Protein AF-A0A2E6W7B1-F1 (afdb_monomer_lite)

Sequence (118 aa):
MIKSTIAAVAASPFLLSGAAFAGPYVNIEASGSYPDGAYTSGTIETVVGYEGETEGGIGYYVSGGPTVTHTETSDEFGDVEFIGYVGGSYDKFYGEISGVTNDSDIDWGAKAGVKFVF

Radius of gyration: 15.46 Å; chains: 1; bounding box: 40×30×44 Å

Structure (mmCIF, N/CA/C/O backbone):
data_AF-A0A2E6W7B1-F1
#
_entry.id   AF-A0A2E6W7B1-F1
#
loop_
_atom_site.group_PDB
_atom_site.id
_atom_site.type_symbol
_atom_site.label_atom_id
_atom_site.label_alt_id
_atom_site.label_comp_id
_atom_site.label_asym_id
_atom_site.label_entity_id
_atom_site.label_seq_id
_atom_site.pdbx_PDB_ins_code
_atom_site.Cartn_x
_atom_site.Cartn_y
_atom_site.Cartn_z
_atom_site.occupancy
_atom_site.B_iso_or_equiv
_atom_site.auth_seq_id
_atom_site.auth_comp_id
_atom_site.a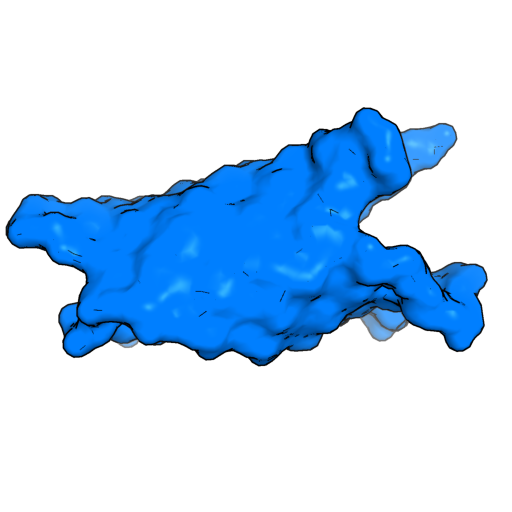uth_asym_id
_atom_site.auth_atom_id
_atom_site.pdbx_PDB_model_num
ATOM 1 N N . MET A 1 1 ? 20.944 11.670 -10.863 1.00 32.94 1 MET A N 1
ATOM 2 C CA . MET A 1 1 ? 19.870 12.624 -10.515 1.00 32.94 1 MET A CA 1
ATOM 3 C C . MET A 1 1 ? 18.680 11.790 -10.092 1.00 32.94 1 MET A C 1
ATOM 5 O O . MET A 1 1 ? 18.150 11.079 -10.930 1.00 32.94 1 MET A O 1
ATOM 9 N N . ILE A 1 2 ? 18.336 11.791 -8.806 1.00 42.97 2 ILE A N 1
ATOM 10 C CA . ILE A 1 2 ? 17.161 11.073 -8.301 1.00 42.97 2 ILE A CA 1
ATOM 11 C C . ILE A 1 2 ? 15.945 11.917 -8.683 1.00 42.97 2 ILE A C 1
ATOM 13 O O . ILE A 1 2 ? 15.741 12.990 -8.119 1.00 42.97 2 ILE A O 1
ATOM 17 N N . LYS A 1 3 ? 15.178 11.481 -9.683 1.00 36.81 3 LYS A N 1
ATOM 18 C CA . LYS A 1 3 ? 13.815 11.975 -9.880 1.00 36.81 3 LYS A CA 1
ATOM 19 C C . LYS A 1 3 ? 12.894 11.057 -9.080 1.00 36.81 3 LYS A C 1
ATOM 21 O O . LYS A 1 3 ? 12.353 10.102 -9.615 1.00 36.81 3 LYS A O 1
ATOM 26 N N . SER A 1 4 ? 12.753 11.332 -7.785 1.00 42.91 4 SER A N 1
ATOM 27 C CA . SER A 1 4 ? 11.636 10.795 -7.003 1.00 42.91 4 SER A CA 1
ATOM 28 C C . SER A 1 4 ? 10.390 11.582 -7.384 1.00 42.91 4 SER A C 1
ATOM 30 O O . SER A 1 4 ? 10.045 12.571 -6.742 1.00 42.91 4 SER A O 1
ATOM 32 N N . THR A 1 5 ? 9.743 11.179 -8.471 1.00 47.16 5 THR A N 1
ATOM 33 C CA . THR A 1 5 ? 8.412 11.675 -8.811 1.00 47.16 5 THR A CA 1
ATOM 34 C C . THR A 1 5 ? 7.412 10.762 -8.116 1.00 47.16 5 THR A C 1
ATOM 36 O O . THR A 1 5 ? 7.015 9.737 -8.658 1.00 47.16 5 THR A O 1
ATOM 39 N N . ILE A 1 6 ? 7.039 11.099 -6.880 1.00 44.66 6 ILE A N 1
ATOM 40 C CA . ILE A 1 6 ? 5.897 10.458 -6.222 1.00 44.66 6 ILE A CA 1
ATOM 41 C C . ILE A 1 6 ? 4.647 10.944 -6.959 1.00 44.66 6 ILE A C 1
ATOM 43 O O . ILE A 1 6 ? 4.121 12.022 -6.681 1.00 44.66 6 ILE A O 1
ATOM 47 N N . ALA A 1 7 ? 4.202 10.174 -7.949 1.00 43.28 7 ALA A N 1
ATOM 48 C CA . ALA A 1 7 ? 2.881 10.330 -8.528 1.00 43.28 7 ALA A CA 1
ATOM 49 C C . ALA A 1 7 ? 1.878 9.728 -7.539 1.00 43.28 7 ALA A C 1
ATOM 51 O O . ALA A 1 7 ? 1.733 8.514 -7.434 1.00 43.28 7 ALA A O 1
ATOM 52 N N . ALA A 1 8 ? 1.222 10.584 -6.758 1.00 40.47 8 ALA A N 1
ATOM 53 C CA . ALA A 1 8 ? 0.144 10.174 -5.874 1.00 40.47 8 ALA A CA 1
ATOM 54 C C . ALA A 1 8 ? -1.106 9.853 -6.709 1.00 40.47 8 ALA A C 1
ATOM 56 O O . ALA A 1 8 ? -1.999 10.687 -6.851 1.00 40.47 8 ALA A O 1
ATOM 57 N N . VAL A 1 9 ? -1.178 8.648 -7.275 1.00 45.69 9 VAL A N 1
ATOM 58 C CA . VAL A 1 9 ? -2.462 8.099 -7.713 1.00 45.69 9 VAL A CA 1
ATOM 59 C C . VAL A 1 9 ? -3.173 7.612 -6.458 1.00 45.69 9 VAL A C 1
ATOM 61 O O . VAL A 1 9 ? -2.817 6.606 -5.853 1.00 45.69 9 VAL A O 1
ATOM 64 N N . ALA A 1 10 ? -4.162 8.387 -6.016 1.00 43.66 10 ALA A N 1
ATOM 65 C CA . ALA A 1 10 ? -5.070 8.010 -4.943 1.00 43.66 10 ALA A CA 1
ATOM 66 C C . ALA A 1 10 ? -6.100 6.997 -5.459 1.00 43.66 10 ALA A C 1
ATOM 68 O O . ALA A 1 10 ? -7.301 7.248 -5.443 1.00 43.66 10 ALA A O 1
ATOM 69 N N . ALA A 1 11 ? -5.625 5.854 -5.925 1.00 47.00 11 ALA A N 1
ATOM 70 C CA . ALA A 1 11 ? -6.443 4.674 -6.066 1.00 47.00 11 ALA A CA 1
ATOM 71 C C . ALA A 1 11 ? -6.147 3.844 -4.814 1.00 47.00 11 ALA A C 1
ATOM 73 O O . ALA A 1 11 ? -5.176 3.109 -4.684 1.00 47.00 11 ALA A O 1
ATOM 74 N N . SER A 1 12 ? -6.850 4.219 -3.746 1.00 47.84 12 SER A N 1
ATOM 75 C CA . SER A 1 12 ? -6.735 3.500 -2.489 1.00 47.84 12 SER A CA 1
ATOM 76 C C . SER A 1 12 ? -7.736 2.357 -2.552 1.00 47.84 12 SER A C 1
ATOM 78 O O . SER A 1 12 ? -8.925 2.655 -2.718 1.00 47.84 12 SER A O 1
ATOM 80 N N . PRO A 1 13 ? -7.333 1.094 -2.330 1.00 49.84 13 PRO A N 1
ATOM 81 C CA . PRO A 1 13 ? -8.296 0.013 -2.107 1.00 49.84 13 PRO A CA 1
ATOM 82 C C . PRO A 1 13 ? -9.251 0.354 -0.945 1.00 49.84 13 PRO A C 1
ATOM 84 O O . PRO A 1 13 ? -10.399 -0.076 -0.915 1.00 49.84 13 PRO A O 1
ATOM 87 N N . PHE A 1 14 ? -8.843 1.275 -0.064 1.00 47.06 14 PHE A N 1
ATOM 88 C CA . PHE A 1 14 ? -9.667 1.849 0.997 1.00 47.06 14 PHE A CA 1
ATOM 89 C C . PHE A 1 14 ? -10.880 2.679 0.527 1.00 47.06 14 PHE A C 1
ATOM 91 O O . PHE A 1 14 ? -11.789 2.965 1.304 1.00 47.06 14 PHE A O 1
ATOM 98 N N . LEU A 1 15 ? -10.911 3.142 -0.727 1.00 47.19 15 LEU A N 1
ATOM 99 C CA . LEU A 1 15 ? -12.091 3.824 -1.273 1.00 47.19 15 LEU A CA 1
ATOM 100 C C . LEU A 1 15 ? -13.187 2.833 -1.685 1.00 47.19 15 LEU A C 1
ATOM 102 O O . LEU A 1 15 ? -14.344 3.242 -1.786 1.00 47.19 15 LEU A O 1
ATOM 106 N N . LEU A 1 16 ? -12.828 1.560 -1.882 1.00 47.50 16 LEU A N 1
ATOM 107 C CA . LEU A 1 16 ? -13.735 0.475 -2.252 1.00 47.50 16 LEU A CA 1
ATOM 108 C C . LEU A 1 16 ? -14.161 -0.392 -1.057 1.00 47.50 16 LEU A C 1
ATOM 110 O O . LEU A 1 16 ? -15.132 -1.136 -1.196 1.00 47.50 16 LEU A O 1
ATOM 114 N N . SER A 1 17 ? -13.529 -0.237 0.114 1.00 48.19 17 SER A N 1
ATOM 115 C CA . SER A 1 17 ? -13.921 -0.900 1.365 1.00 48.19 17 SER A CA 1
ATOM 116 C C . SER A 1 17 ? -15.208 -0.282 1.943 1.00 48.19 17 SER A C 1
ATOM 118 O O . SER A 1 17 ? -15.250 0.432 2.946 1.00 48.19 17 SER A O 1
ATOM 120 N N . GLY A 1 18 ? -16.323 -0.495 1.243 1.00 43.72 18 GLY A N 1
ATOM 121 C CA . GLY A 1 18 ? -17.646 -0.259 1.802 1.00 43.72 18 GLY A CA 1
ATOM 122 C C . GLY A 1 18 ? -17.821 -1.134 3.043 1.00 43.72 18 GLY A C 1
ATOM 123 O O . GLY A 1 18 ? -17.531 -2.325 2.994 1.00 43.72 18 GLY A O 1
ATOM 124 N N . ALA A 1 19 ? -18.318 -0.544 4.133 1.00 40.00 19 ALA A N 1
ATOM 125 C CA . ALA A 1 19 ? -18.465 -1.104 5.485 1.00 40.00 19 ALA A CA 1
ATOM 126 C C . ALA A 1 19 ? -19.329 -2.389 5.627 1.00 40.00 19 ALA A C 1
ATOM 128 O O . ALA A 1 19 ? -19.870 -2.661 6.694 1.00 40.00 19 ALA A O 1
ATOM 129 N N . ALA A 1 20 ? -19.521 -3.179 4.567 1.00 44.78 20 ALA A N 1
ATOM 130 C CA . ALA A 1 20 ? -20.419 -4.329 4.536 1.00 44.78 20 ALA A CA 1
ATOM 131 C C . ALA A 1 20 ? -19.756 -5.667 4.152 1.00 44.78 20 ALA A C 1
ATOM 133 O O . ALA A 1 20 ? -20.432 -6.690 4.242 1.00 44.78 20 ALA A O 1
ATOM 134 N N . PHE A 1 21 ?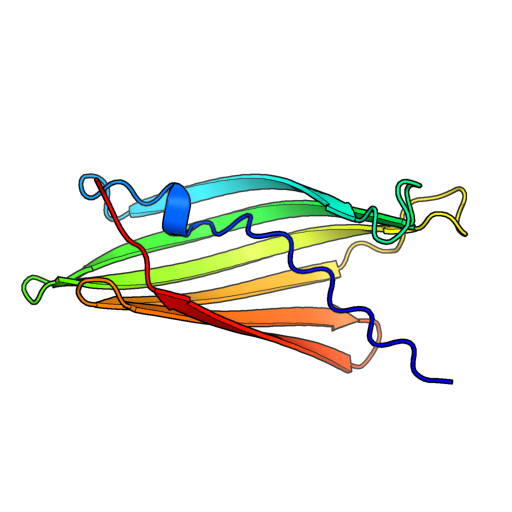 -18.472 -5.708 3.773 1.00 51.16 21 PHE A N 1
ATOM 135 C CA . PHE A 1 21 ? -17.783 -6.972 3.475 1.00 51.16 21 PHE A CA 1
ATOM 136 C C . PHE A 1 21 ? -16.381 -7.022 4.088 1.00 51.16 21 PHE A C 1
ATOM 138 O O . PHE A 1 21 ? -15.405 -6.624 3.470 1.00 51.16 21 PHE A O 1
ATOM 145 N N . ALA A 1 22 ? -16.275 -7.569 5.303 1.00 68.88 22 ALA A N 1
ATOM 146 C CA . ALA A 1 22 ? -15.010 -8.138 5.757 1.00 68.88 22 ALA A CA 1
ATOM 147 C C . ALA A 1 22 ? -14.800 -9.472 5.025 1.00 68.88 22 ALA A C 1
ATOM 149 O O . ALA A 1 22 ? -15.676 -10.341 5.070 1.00 68.88 22 ALA A O 1
ATOM 150 N N . GLY A 1 23 ? -13.674 -9.650 4.340 1.00 83.19 23 GLY A N 1
ATOM 151 C CA . GLY A 1 23 ? -13.426 -10.872 3.589 1.00 83.19 23 GLY A CA 1
ATOM 152 C C . GLY A 1 23 ? -12.322 -10.780 2.541 1.00 83.19 23 GLY A C 1
ATOM 153 O O . GLY A 1 23 ? -11.674 -9.742 2.386 1.00 83.19 23 GLY A O 1
ATOM 154 N N . PRO A 1 24 ? -12.088 -11.897 1.827 1.00 90.75 24 PRO A N 1
ATOM 155 C CA . PRO A 1 24 ? -11.149 -11.930 0.723 1.00 90.75 24 PRO A CA 1
ATOM 156 C C . PRO A 1 24 ? -11.694 -11.152 -0.476 1.00 90.75 24 PRO A C 1
ATOM 158 O O . PRO A 1 24 ? -12.886 -11.221 -0.783 1.00 90.75 24 PRO A O 1
ATOM 161 N N . TYR A 1 25 ? -10.805 -10.483 -1.198 1.00 87.56 25 TYR A N 1
ATOM 162 C CA . TYR A 1 25 ? -11.139 -9.759 -2.417 1.00 87.56 25 TYR A CA 1
ATOM 163 C C . TYR A 1 25 ? -10.050 -9.904 -3.480 1.00 87.56 25 TYR A C 1
ATOM 165 O O . TYR A 1 25 ? -8.919 -10.314 -3.208 1.00 87.56 25 TYR A O 1
ATOM 173 N N . VAL A 1 26 ? -10.421 -9.551 -4.708 1.00 91.75 26 VAL A N 1
ATOM 174 C CA . VAL A 1 26 ? -9.505 -9.367 -5.833 1.00 91.75 26 VAL A CA 1
ATOM 175 C C . VAL A 1 26 ? -9.681 -7.940 -6.322 1.00 91.75 26 VAL A C 1
ATOM 177 O O . VAL A 1 26 ? -10.815 -7.493 -6.490 1.00 91.75 26 VAL A O 1
ATOM 180 N N . ASN A 1 27 ? -8.576 -7.243 -6.556 1.00 86.38 27 ASN A N 1
ATOM 181 C CA . ASN A 1 27 ? -8.567 -5.928 -7.176 1.00 86.38 27 ASN A CA 1
ATOM 182 C C . ASN A 1 27 ? -7.684 -5.968 -8.423 1.00 86.38 27 ASN A C 1
ATOM 184 O O . ASN A 1 27 ? -6.577 -6.502 -8.382 1.00 86.38 27 ASN A O 1
ATOM 188 N N . ILE A 1 28 ? -8.187 -5.416 -9.524 1.00 91.69 28 ILE A N 1
ATOM 189 C CA . ILE A 1 28 ? -7.408 -5.180 -10.739 1.00 91.69 28 ILE A CA 1
ATOM 190 C C . ILE A 1 28 ? -7.482 -3.690 -10.991 1.00 91.69 28 ILE A C 1
ATOM 192 O O . ILE A 1 28 ? -8.573 -3.152 -11.192 1.00 91.69 28 ILE A O 1
ATOM 196 N N . GLU A 1 29 ? -6.332 -3.038 -10.984 1.00 87.38 29 GLU A N 1
ATOM 197 C CA . GLU A 1 29 ? -6.258 -1.592 -11.046 1.00 87.38 29 GLU A CA 1
ATOM 198 C C . GLU A 1 29 ? -5.235 -1.149 -12.080 1.00 87.38 29 GLU A C 1
ATOM 200 O O . GLU A 1 29 ? -4.147 -1.708 -12.192 1.00 87.38 29 GLU A O 1
ATOM 205 N N . ALA A 1 30 ? -5.616 -0.138 -12.856 1.00 89.56 30 ALA A N 1
ATOM 206 C CA . ALA A 1 30 ? -4.727 0.552 -13.769 1.00 89.56 30 ALA A CA 1
ATOM 207 C C . ALA A 1 30 ? -4.586 2.002 -13.302 1.00 89.56 30 ALA A C 1
ATOM 209 O O . ALA A 1 30 ? -5.580 2.716 -13.154 1.00 89.56 30 ALA A O 1
ATOM 210 N N . SER A 1 31 ? -3.349 2.436 -13.096 1.00 88.31 31 SER A N 1
ATOM 211 C CA . SER A 1 31 ? -2.993 3.798 -12.714 1.00 88.31 31 SER A CA 1
ATOM 212 C C . SER A 1 31 ? -2.199 4.482 -13.827 1.00 88.31 31 SER A C 1
ATOM 214 O O . SER A 1 31 ? -1.534 3.831 -14.632 1.00 88.31 31 SER A O 1
ATOM 216 N N . GLY A 1 32 ? -2.291 5.812 -13.896 1.00 89.00 32 GLY A N 1
ATOM 217 C CA . GLY A 1 32 ? -1.585 6.626 -14.883 1.00 89.00 32 GLY A CA 1
ATOM 218 C C . GLY A 1 32 ? -1.130 7.957 -14.291 1.00 89.00 32 GLY A C 1
ATOM 219 O O . GLY A 1 32 ? -1.855 8.583 -13.519 1.00 89.00 32 GLY A O 1
ATOM 220 N N . SER A 1 33 ? 0.072 8.387 -14.663 1.00 87.25 33 SER A N 1
ATOM 221 C CA . SER A 1 33 ? 0.739 9.600 -14.192 1.00 87.25 33 SER A CA 1
ATOM 222 C C . SER A 1 33 ? 0.886 10.614 -15.326 1.00 87.25 33 SER A C 1
ATOM 224 O O . SER A 1 33 ? 1.429 10.287 -16.385 1.00 87.25 33 SER A O 1
ATOM 226 N N . TYR A 1 34 ? 0.409 11.844 -15.088 1.00 91.56 34 TYR A N 1
ATOM 227 C CA . TYR A 1 34 ? 0.408 12.954 -16.051 1.00 91.56 34 TYR A CA 1
ATOM 228 C C . TYR A 1 34 ? 0.841 14.291 -15.409 1.00 91.56 34 TYR A C 1
ATOM 230 O O . TYR A 1 34 ? 0.045 15.234 -15.363 1.00 91.56 34 TYR A O 1
ATOM 238 N N . PRO A 1 35 ? 2.066 14.402 -14.862 1.00 86.94 35 PRO A N 1
ATOM 239 C CA . PRO A 1 35 ? 2.488 15.561 -14.066 1.00 86.94 35 PRO A CA 1
ATOM 240 C C . PRO A 1 35 ? 2.464 16.884 -14.847 1.00 86.94 35 PRO A C 1
ATOM 242 O O . PRO A 1 35 ? 2.095 17.912 -14.285 1.00 86.94 35 PRO A O 1
ATOM 245 N N . ASP A 1 36 ? 2.776 16.839 -16.144 1.00 88.94 36 ASP A N 1
ATOM 246 C CA . ASP A 1 36 ? 2.824 18.012 -17.028 1.00 88.94 36 ASP A CA 1
ATOM 247 C C . ASP A 1 36 ? 1.709 17.987 -18.094 1.00 88.94 36 ASP A C 1
ATOM 249 O O . ASP A 1 36 ? 1.814 18.603 -19.154 1.00 88.94 36 ASP A O 1
ATOM 253 N N . GLY A 1 37 ? 0.630 17.234 -17.845 1.00 87.75 37 GLY A N 1
ATOM 254 C CA . GLY A 1 37 ? -0.478 17.054 -18.794 1.00 87.75 37 GLY A CA 1
ATOM 255 C C . GLY A 1 37 ? -0.187 16.092 -19.955 1.00 87.75 37 GLY A C 1
ATOM 256 O O . GLY A 1 37 ? -1.069 15.848 -20.777 1.00 87.75 37 GLY A O 1
ATOM 257 N N . ALA A 1 38 ? 1.014 15.516 -20.005 1.00 89.31 38 ALA A N 1
ATOM 258 C CA . ALA A 1 38 ? 1.404 14.425 -20.896 1.00 89.31 38 ALA A CA 1
ATOM 259 C C . ALA A 1 38 ? 1.635 13.136 -20.093 1.00 89.31 38 ALA A C 1
ATOM 261 O O . ALA A 1 38 ? 1.919 13.203 -18.900 1.00 89.31 38 ALA A O 1
ATOM 262 N N . TYR A 1 39 ? 1.473 11.977 -20.739 1.00 86.25 39 TYR A N 1
ATOM 263 C CA . TYR A 1 39 ? 1.689 10.671 -20.108 1.00 86.25 39 TYR A CA 1
ATOM 264 C C . TYR A 1 39 ? 3.157 10.499 -19.721 1.00 86.25 39 TYR A C 1
ATOM 266 O O . TYR A 1 39 ? 4.018 10.671 -20.578 1.00 86.25 39 TYR A O 1
ATOM 274 N N . THR A 1 40 ? 3.413 10.097 -18.474 1.00 90.56 40 THR A N 1
ATOM 275 C CA . THR A 1 40 ? 4.763 9.783 -17.981 1.00 90.56 40 THR A CA 1
ATOM 276 C C . THR A 1 40 ? 4.934 8.321 -17.606 1.00 90.56 40 THR A C 1
ATOM 278 O O . THR A 1 40 ? 5.928 7.689 -17.964 1.00 90.56 40 THR A O 1
ATOM 281 N N . SER A 1 41 ? 3.973 7.757 -16.885 1.00 90.88 41 SER A N 1
ATOM 282 C CA . SER A 1 41 ? 4.010 6.353 -16.491 1.00 90.88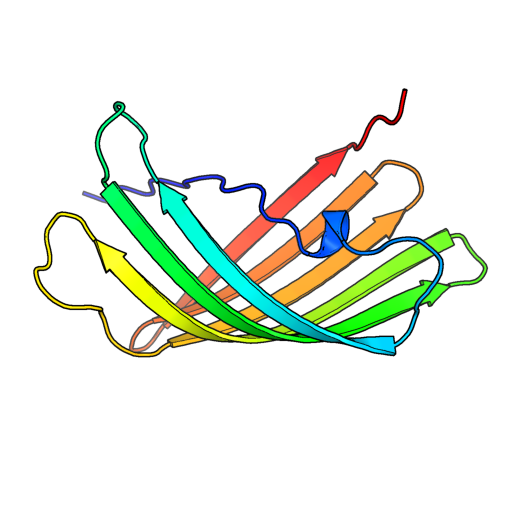 41 SER A CA 1
ATOM 283 C C . SER A 1 41 ? 2.615 5.825 -16.220 1.00 90.88 41 SER A C 1
ATOM 285 O O . SER A 1 41 ? 1.668 6.591 -16.034 1.00 90.88 41 SER A O 1
ATOM 287 N N . GLY A 1 42 ? 2.490 4.510 -16.191 1.00 91.25 42 GLY A N 1
ATOM 288 C CA . GLY A 1 42 ? 1.271 3.822 -15.831 1.00 91.25 42 GLY A CA 1
ATOM 289 C C . GLY A 1 42 ? 1.595 2.437 -15.313 1.00 91.25 42 GLY A C 1
ATOM 290 O O . GLY A 1 42 ? 2.578 1.829 -15.730 1.00 91.25 42 GLY A O 1
ATOM 291 N N . THR A 1 43 ? 0.774 1.955 -14.397 1.00 91.56 43 THR A N 1
ATOM 292 C CA . THR A 1 43 ? 0.988 0.673 -13.732 1.00 91.56 43 THR A CA 1
ATOM 293 C C . THR A 1 43 ? -0.309 -0.110 -13.767 1.00 91.56 43 THR A C 1
ATOM 295 O O . THR A 1 43 ? -1.381 0.458 -13.557 1.00 91.56 43 THR A O 1
ATOM 298 N N . ILE A 1 44 ? -0.216 -1.404 -14.058 1.00 92.69 44 ILE A N 1
ATOM 299 C CA . ILE A 1 44 ? -1.327 -2.341 -13.919 1.00 92.69 44 ILE A CA 1
ATOM 300 C C . ILE A 1 44 ? -0.974 -3.291 -12.789 1.00 92.69 44 ILE A C 1
ATOM 302 O O . ILE A 1 44 ? 0.033 -3.991 -12.859 1.00 92.69 44 ILE A O 1
ATOM 306 N N . GLU A 1 45 ? -1.832 -3.349 -11.784 1.00 92.81 45 GLU A N 1
ATOM 307 C CA . GLU A 1 45 ? -1.701 -4.267 -10.665 1.00 92.81 45 GLU A CA 1
ATOM 308 C C . GLU A 1 45 ? -2.904 -5.202 -10.588 1.00 92.81 45 GLU A C 1
ATOM 310 O O . GLU A 1 45 ? -4.037 -4.860 -10.934 1.00 92.81 45 GLU A O 1
ATOM 315 N N . THR A 1 46 ? -2.647 -6.433 -10.163 1.00 94.38 46 THR A N 1
ATOM 316 C CA . THR A 1 46 ? -3.680 -7.431 -9.891 1.00 94.38 46 THR A CA 1
ATOM 317 C C . THR A 1 46 ? -3.383 -8.045 -8.542 1.00 94.38 46 THR A C 1
ATOM 319 O O . THR A 1 46 ? -2.489 -8.876 -8.422 1.00 94.38 46 THR A O 1
ATOM 322 N N . VAL A 1 47 ? -4.121 -7.637 -7.517 1.00 93.06 47 VAL A N 1
ATOM 323 C CA . VAL A 1 47 ? -3.866 -8.051 -6.138 1.00 93.06 47 VAL A CA 1
ATOM 324 C C . VAL A 1 47 ? -4.998 -8.906 -5.601 1.00 93.06 47 VAL A C 1
ATOM 326 O O . VAL A 1 47 ? -6.174 -8.708 -5.911 1.00 93.06 47 VAL A O 1
ATOM 329 N N . VAL A 1 48 ? -4.628 -9.858 -4.755 1.00 94.00 48 VAL A N 1
ATOM 330 C CA . VAL A 1 48 ? -5.560 -10.542 -3.863 1.00 94.00 48 VAL A CA 1
ATOM 331 C C . VAL A 1 48 ? -5.370 -9.963 -2.474 1.00 94.00 48 VAL A C 1
ATOM 333 O O . VAL A 1 48 ? -4.247 -9.665 -2.062 1.00 94.00 48 VAL A O 1
ATOM 336 N N . GLY A 1 49 ? -6.461 -9.777 -1.751 1.00 92.25 49 GLY A N 1
ATOM 337 C CA . GLY A 1 49 ? -6.408 -9.153 -0.444 1.00 92.25 49 GLY A CA 1
ATOM 338 C C . GLY A 1 49 ? -7.421 -9.716 0.520 1.00 92.25 49 GLY A C 1
ATOM 339 O O . GLY A 1 49 ? -8.286 -10.515 0.164 1.00 92.25 49 GLY A O 1
ATOM 340 N N . TYR A 1 50 ? -7.275 -9.290 1.763 1.00 89.69 50 TYR A N 1
ATOM 341 C CA . TYR A 1 50 ? -8.243 -9.502 2.817 1.00 89.69 50 TYR A CA 1
ATOM 342 C C . TYR A 1 50 ? -8.433 -8.190 3.561 1.00 89.69 50 TYR A C 1
ATOM 344 O O . TYR A 1 50 ? -7.457 -7.539 3.942 1.00 89.69 50 TYR A O 1
ATOM 352 N N . GLU A 1 51 ? -9.684 -7.819 3.782 1.00 90.19 51 GLU A N 1
ATOM 353 C CA . GLU A 1 51 ? -10.044 -6.627 4.540 1.00 90.19 51 GLU A CA 1
ATOM 354 C C . GLU A 1 51 ? -11.077 -6.933 5.616 1.00 90.19 51 GLU A C 1
ATOM 356 O O . GLU A 1 51 ? -11.774 -7.949 5.580 1.00 90.19 51 GLU A O 1
ATOM 361 N N . GLY A 1 52 ? -11.165 -6.050 6.601 1.00 85.88 52 GLY A N 1
ATOM 362 C CA . GLY A 1 52 ? -12.180 -6.135 7.630 1.00 85.88 52 GLY A CA 1
ATOM 363 C C . GLY A 1 52 ? -12.198 -4.929 8.548 1.00 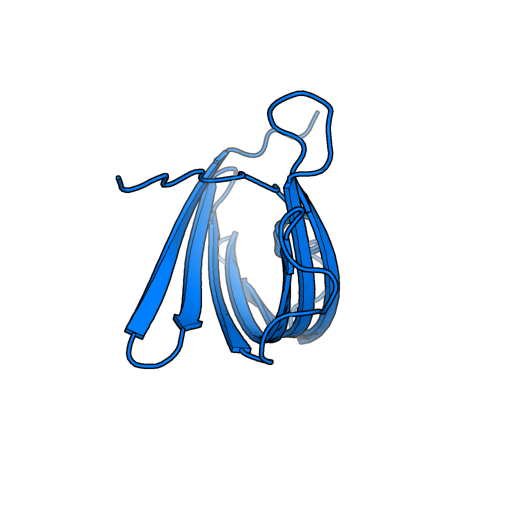85.88 52 GLY A C 1
ATOM 364 O O . GLY A 1 52 ? -11.380 -4.015 8.451 1.00 85.88 52 GLY A O 1
ATOM 365 N N . GLU A 1 53 ? -13.147 -4.959 9.474 1.00 88.69 53 GLU A N 1
ATOM 366 C CA . GLU A 1 53 ? -13.315 -3.948 10.506 1.00 88.69 53 GLU A CA 1
ATOM 367 C C . GLU A 1 53 ? -13.472 -4.644 11.860 1.00 88.69 53 GLU A C 1
ATOM 369 O O . GLU A 1 53 ? -14.096 -5.701 11.975 1.00 88.69 53 GLU A O 1
ATOM 374 N N . THR A 1 54 ? -12.848 -4.085 12.891 1.00 88.00 54 THR A N 1
ATOM 375 C CA . THR A 1 54 ? -13.033 -4.535 14.276 1.00 88.00 54 THR A CA 1
ATOM 376 C C . THR A 1 54 ? -14.314 -3.943 14.863 1.00 88.00 54 THR A C 1
ATOM 378 O O . THR A 1 54 ? -14.760 -2.884 14.435 1.00 88.00 54 THR A O 1
ATOM 381 N N . GLU A 1 55 ? -14.856 -4.542 15.928 1.00 86.00 55 GLU A N 1
ATOM 382 C CA . GLU A 1 55 ? -16.001 -3.964 16.663 1.00 86.00 55 GLU A CA 1
ATOM 383 C C . GLU A 1 55 ? -15.731 -2.538 17.183 1.00 86.00 55 GLU A C 1
ATOM 385 O O . GLU A 1 55 ? -16.660 -1.770 17.420 1.00 86.00 55 GLU A O 1
ATOM 390 N N . GLY A 1 56 ? -14.455 -2.173 17.351 1.00 86.44 56 GLY A N 1
ATOM 391 C CA . GLY A 1 56 ? -14.017 -0.843 17.768 1.00 86.44 56 GLY A CA 1
ATOM 392 C C . GLY A 1 56 ? -13.889 0.180 16.635 1.00 86.44 56 GLY A C 1
ATOM 393 O O . GLY A 1 56 ? -13.379 1.265 16.894 1.00 86.44 56 GLY A O 1
ATOM 394 N N . GLY A 1 57 ? -14.286 -0.142 15.399 1.00 85.81 57 GLY A N 1
ATOM 395 C CA . GLY A 1 57 ? -14.229 0.780 14.256 1.00 85.81 57 GLY A CA 1
ATOM 396 C C . GLY A 1 57 ? -12.837 0.962 13.641 1.00 85.81 57 GLY A C 1
ATOM 397 O O . GLY A 1 57 ? -12.607 1.907 12.885 1.00 85.81 57 GLY A O 1
ATOM 398 N N . ILE A 1 58 ? -11.878 0.090 13.978 1.00 89.50 58 ILE A N 1
ATOM 399 C CA . ILE A 1 58 ? -10.590 0.023 13.272 1.00 89.50 58 ILE A CA 1
ATOM 400 C C . ILE A 1 58 ? -10.784 -0.817 12.013 1.00 89.50 58 ILE A C 1
ATOM 402 O O . ILE A 1 58 ? -11.006 -2.027 12.123 1.00 89.50 58 ILE A O 1
ATOM 40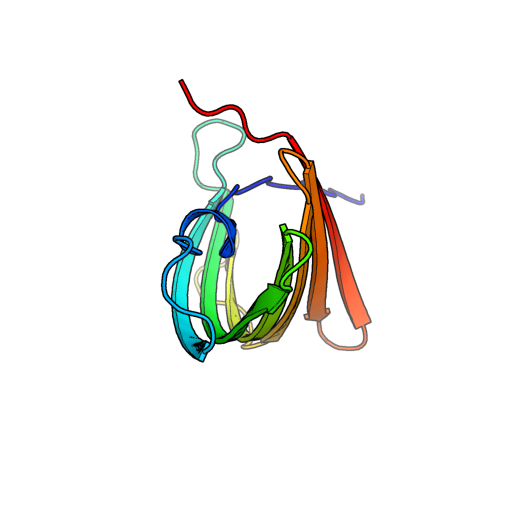6 N N . GLY A 1 59 ? -10.667 -0.181 10.850 1.00 90.38 59 GLY A N 1
ATOM 407 C CA . GLY A 1 59 ? -10.577 -0.846 9.554 1.00 90.38 59 GLY A CA 1
ATOM 408 C C . GLY A 1 59 ? -9.143 -1.292 9.282 1.00 90.38 59 GLY A C 1
ATOM 409 O O . GLY A 1 59 ? -8.194 -0.588 9.632 1.00 90.38 59 GLY A O 1
ATOM 410 N N . TYR A 1 60 ? -8.964 -2.453 8.667 1.00 89.81 60 TYR A N 1
ATOM 411 C CA . TYR A 1 60 ? -7.656 -2.968 8.275 1.00 89.81 60 TYR A CA 1
ATOM 412 C C . TYR A 1 60 ? -7.748 -3.720 6.958 1.00 89.81 60 TYR A C 1
ATOM 414 O O . TYR A 1 60 ? -8.782 -4.300 6.622 1.00 89.81 60 TYR A O 1
ATOM 422 N N . TYR A 1 61 ? -6.637 -3.756 6.236 1.00 90.62 61 TYR A N 1
ATOM 423 C CA . TYR A 1 61 ? -6.511 -4.612 5.077 1.00 90.62 61 TYR A CA 1
ATOM 424 C C . TYR A 1 61 ? -5.049 -4.982 4.807 1.00 90.62 61 TYR A C 1
ATOM 426 O O . TYR A 1 61 ? -4.115 -4.274 5.194 1.00 90.62 61 TYR A O 1
ATOM 434 N N . VAL A 1 62 ? -4.869 -6.106 4.123 1.00 94.19 62 VAL A N 1
ATOM 435 C CA . VAL A 1 62 ? -3.596 -6.540 3.550 1.00 94.19 62 VAL A CA 1
ATOM 436 C C . VAL A 1 62 ? -3.861 -7.087 2.156 1.00 94.19 62 VAL A C 1
ATOM 438 O O . VAL A 1 62 ? -4.844 -7.800 1.948 1.00 94.19 62 VAL A O 1
ATOM 441 N N . SER A 1 63 ? -3.014 -6.756 1.192 1.00 93.31 63 SER A N 1
ATOM 442 C CA . SER A 1 63 ? -3.118 -7.289 -0.164 1.00 93.31 63 SER A CA 1
ATOM 443 C C . SER A 1 63 ? -1.758 -7.400 -0.828 1.00 93.31 63 SER A C 1
ATOM 445 O O . SER A 1 63 ? -0.772 -6.826 -0.370 1.00 93.31 63 SER A O 1
ATOM 447 N N . GLY A 1 64 ? -1.694 -8.177 -1.900 1.00 95.56 64 GLY A N 1
ATOM 448 C CA . GLY A 1 64 ? -0.518 -8.226 -2.749 1.00 95.56 64 GLY A CA 1
ATOM 449 C C . GLY A 1 64 ? -0.742 -9.050 -4.003 1.00 95.56 64 GLY A C 1
ATOM 450 O O . GLY A 1 64 ? -1.708 -9.810 -4.111 1.00 95.56 64 GLY A O 1
ATOM 451 N N . GLY A 1 65 ? 0.145 -8.879 -4.972 1.00 96.06 65 GLY A N 1
ATOM 452 C CA . GLY A 1 65 ? 0.038 -9.542 -6.260 1.00 96.06 65 GLY A CA 1
ATOM 453 C C . GLY A 1 65 ? 1.025 -9.009 -7.291 1.00 96.06 65 GLY A C 1
ATOM 454 O O . GLY A 1 65 ? 1.857 -8.158 -6.970 1.00 96.06 65 GLY A O 1
ATOM 455 N N . PRO A 1 66 ? 0.967 -9.535 -8.525 1.00 96.88 66 PRO A N 1
ATOM 456 C CA . PRO A 1 66 ? 1.774 -9.028 -9.619 1.00 96.88 66 PRO A CA 1
ATOM 457 C C . PRO A 1 66 ? 1.405 -7.586 -9.970 1.00 96.88 66 PRO A C 1
ATOM 459 O O . PRO A 1 66 ? 0.232 -7.198 -9.978 1.00 96.88 66 PRO A O 1
ATOM 462 N N . THR A 1 67 ? 2.429 -6.828 -10.331 1.00 94.94 67 THR A N 1
ATOM 463 C CA . THR A 1 67 ? 2.313 -5.502 -10.919 1.00 94.94 67 THR A CA 1
ATOM 464 C C . THR A 1 67 ? 3.254 -5.383 -12.109 1.00 94.94 67 THR A C 1
ATOM 466 O O . THR A 1 67 ? 4.241 -6.111 -12.209 1.00 94.94 67 THR A O 1
ATOM 469 N N . VAL A 1 68 ? 2.911 -4.512 -13.049 1.00 94.56 68 VAL A N 1
ATOM 470 C CA . VAL A 1 68 ? 3.760 -4.195 -14.192 1.00 94.56 68 VAL A CA 1
ATOM 471 C C . VAL A 1 68 ? 3.646 -2.716 -14.514 1.00 94.56 68 VAL A C 1
ATOM 473 O O . VAL A 1 68 ? 2.544 -2.161 -14.584 1.00 94.56 68 VAL A O 1
ATOM 476 N N . THR A 1 69 ? 4.791 -2.078 -14.732 1.00 92.06 69 THR A N 1
ATOM 477 C CA . THR A 1 69 ? 4.870 -0.646 -15.023 1.00 92.06 69 THR A CA 1
ATOM 478 C C . THR A 1 69 ? 5.283 -0.400 -16.471 1.00 92.06 69 THR A C 1
ATOM 480 O O . THR A 1 69 ? 6.124 -1.090 -17.039 1.00 92.06 69 THR A O 1
ATOM 483 N N . HIS A 1 70 ? 4.688 0.618 -17.080 1.00 93.12 70 HIS A N 1
ATOM 484 C CA . HIS A 1 70 ? 5.058 1.160 -18.377 1.00 93.12 70 HIS A CA 1
ATOM 485 C C . HIS A 1 70 ? 5.443 2.631 -18.220 1.00 93.12 70 HIS A C 1
ATOM 487 O O . HIS A 1 70 ? 4.793 3.382 -17.490 1.00 93.12 70 HIS A O 1
ATOM 493 N N . THR A 1 71 ? 6.470 3.078 -18.935 1.00 89.81 71 THR A N 1
ATOM 494 C CA . THR A 1 71 ? 6.948 4.469 -18.882 1.00 89.81 71 THR A CA 1
ATOM 495 C C . THR A 1 71 ? 6.929 5.087 -20.269 1.00 89.81 71 THR A C 1
ATOM 497 O O . THR A 1 71 ? 7.032 4.380 -21.259 1.00 89.81 71 THR A O 1
ATOM 500 N N . GLU A 1 72 ? 6.816 6.410 -20.355 1.00 86.75 72 GLU A N 1
ATOM 501 C CA . GLU A 1 72 ? 6.835 7.140 -21.632 1.00 86.75 72 GLU A CA 1
ATOM 502 C C . GLU A 1 72 ? 8.131 6.945 -22.438 1.00 86.75 72 GLU A C 1
ATOM 504 O O . GLU A 1 72 ? 8.159 7.183 -23.641 1.00 86.75 72 GLU A O 1
ATOM 509 N N . THR A 1 73 ? 9.208 6.520 -21.773 1.00 87.06 73 THR A N 1
ATOM 510 C CA . THR A 1 73 ? 10.527 6.298 -22.373 1.00 87.06 73 THR A CA 1
ATOM 511 C C . THR A 1 73 ? 10.757 4.872 -22.867 1.00 87.06 73 THR A C 1
ATOM 513 O O . THR A 1 73 ? 11.798 4.619 -23.469 1.00 87.06 73 THR A O 1
ATOM 516 N N . SER A 1 74 ? 9.844 3.945 -22.572 1.00 84.62 74 SER A N 1
ATOM 517 C CA . SER A 1 74 ? 9.935 2.537 -22.961 1.00 84.62 74 SER A CA 1
ATOM 518 C C . SER A 1 74 ? 8.821 2.216 -23.950 1.00 84.62 74 SER A C 1
ATOM 520 O O . SER A 1 74 ? 7.689 2.635 -23.740 1.00 84.62 74 SER A O 1
ATOM 522 N N . ASP A 1 75 ? 9.132 1.471 -25.010 1.00 83.25 75 ASP A N 1
ATOM 523 C CA . ASP A 1 75 ? 8.127 0.991 -25.971 1.00 83.25 75 ASP A CA 1
ATOM 524 C C . ASP A 1 75 ? 7.474 -0.332 -25.514 1.00 83.25 75 ASP A C 1
ATOM 526 O O . ASP A 1 75 ? 6.467 -0.771 -26.077 1.00 83.25 75 ASP A O 1
ATOM 530 N N . GLU A 1 76 ? 8.036 -0.968 -24.482 1.00 87.75 76 GLU A N 1
ATOM 531 C CA . GLU A 1 76 ? 7.540 -2.199 -23.869 1.00 87.75 76 GLU A CA 1
ATOM 532 C C . GLU A 1 76 ? 7.204 -1.997 -22.386 1.00 87.75 76 GLU A C 1
ATOM 534 O O . GLU A 1 76 ? 7.743 -1.113 -21.707 1.00 87.75 76 GLU A O 1
ATOM 539 N N . PHE A 1 77 ? 6.313 -2.848 -21.871 1.00 87.19 77 PHE A N 1
ATOM 540 C CA . PHE A 1 77 ? 6.113 -2.993 -20.430 1.00 87.19 77 PHE A CA 1
ATOM 541 C C . PHE A 1 77 ? 7.407 -3.475 -19.768 1.00 87.19 77 PHE A C 1
ATOM 543 O O . PHE A 1 77 ? 8.135 -4.281 -20.349 1.00 87.19 77 PHE A O 1
ATOM 550 N N . GLY A 1 78 ? 7.666 -2.981 -18.557 1.00 87.25 78 GLY A N 1
ATOM 551 C CA . GLY A 1 78 ? 8.763 -3.457 -17.724 1.00 87.25 78 GLY A CA 1
ATOM 552 C C . GLY A 1 78 ? 8.567 -4.899 -17.258 1.00 87.25 78 GLY A C 1
ATOM 553 O O . GLY A 1 78 ? 7.605 -5.581 -17.630 1.00 87.25 78 GLY A O 1
ATOM 554 N N . ASP A 1 79 ? 9.492 -5.355 -16.421 1.00 91.12 79 ASP A N 1
ATOM 555 C CA . ASP A 1 79 ? 9.404 -6.673 -15.806 1.00 91.12 79 ASP A CA 1
ATOM 556 C C . ASP A 1 79 ? 8.184 -6.784 -14.882 1.00 91.12 79 ASP A C 1
ATOM 558 O O . ASP A 1 79 ? 7.659 -5.797 -14.365 1.00 91.12 79 ASP A O 1
ATOM 562 N N . VAL A 1 80 ? 7.705 -8.015 -14.693 1.00 94.38 80 VAL A N 1
ATOM 563 C CA . VAL A 1 80 ? 6.639 -8.282 -13.724 1.00 94.38 80 VAL A CA 1
ATOM 564 C C . VAL A 1 80 ? 7.241 -8.283 -12.328 1.00 94.38 80 VAL A C 1
ATOM 566 O O . VAL A 1 80 ? 8.071 -9.131 -11.994 1.00 94.38 80 VAL A O 1
ATOM 569 N N . GLU A 1 81 ? 6.757 -7.370 -11.501 1.00 95.12 81 GLU A N 1
ATOM 570 C CA . GLU A 1 81 ? 7.179 -7.174 -10.121 1.00 95.12 81 GLU A CA 1
ATOM 571 C C . GLU A 1 81 ? 6.075 -7.651 -9.165 1.00 95.12 81 GLU A C 1
ATOM 573 O O . GLU A 1 81 ? 4.944 -7.939 -9.570 1.00 95.12 81 GLU A O 1
ATOM 578 N N . PHE A 1 82 ? 6.380 -7.750 -7.873 1.00 96.00 82 PHE A N 1
ATOM 579 C CA . PHE A 1 82 ? 5.395 -8.050 -6.840 1.00 96.00 82 PHE A CA 1
ATOM 580 C C . PHE A 1 82 ? 5.169 -6.831 -5.956 1.00 96.00 82 PHE A C 1
ATOM 582 O O . PHE A 1 82 ? 6.119 -6.300 -5.382 1.00 96.00 82 PHE A O 1
ATOM 589 N N . ILE A 1 83 ? 3.907 -6.431 -5.807 1.00 94.75 83 ILE A N 1
ATOM 590 C CA . ILE A 1 83 ? 3.492 -5.351 -4.918 1.00 94.75 83 ILE A CA 1
ATOM 591 C C . ILE A 1 83 ? 2.719 -5.902 -3.725 1.00 94.75 83 ILE A C 1
ATOM 593 O O . ILE A 1 83 ? 1.945 -6.852 -3.847 1.00 94.75 83 ILE A O 1
ATOM 597 N N . GLY A 1 84 ? 2.938 -5.306 -2.559 1.00 94.62 84 GLY A N 1
ATOM 598 C CA . GLY A 1 84 ? 2.223 -5.610 -1.331 1.00 94.62 84 GLY A CA 1
ATOM 599 C C . GLY A 1 84 ? 1.782 -4.343 -0.619 1.00 94.62 84 GLY A C 1
ATOM 600 O O . GLY A 1 84 ? 2.486 -3.334 -0.630 1.00 94.62 84 GLY A O 1
ATOM 601 N N . TYR A 1 85 ? 0.632 -4.430 0.037 1.00 94.12 85 TYR A N 1
ATOM 602 C CA . TYR A 1 85 ? 0.010 -3.350 0.781 1.00 94.12 85 TYR A CA 1
ATOM 603 C C . TYR A 1 85 ? -0.427 -3.833 2.157 1.00 94.12 85 TYR A C 1
ATOM 605 O O . TYR A 1 85 ? -0.986 -4.920 2.311 1.00 94.12 85 TYR A O 1
ATOM 613 N N . VAL A 1 86 ? -0.225 -2.987 3.160 1.00 94.62 86 VAL A N 1
ATOM 614 C CA . VAL A 1 86 ? -0.865 -3.112 4.466 1.00 94.62 86 VAL A CA 1
ATOM 615 C C . VAL A 1 86 ? -1.370 -1.744 4.880 1.00 94.62 86 VAL A C 1
ATOM 617 O O . VAL A 1 86 ? -0.631 -0.760 4.858 1.00 94.62 86 VAL A O 1
ATOM 620 N N . GLY A 1 87 ? -2.633 -1.667 5.268 1.00 92.06 87 GLY A N 1
ATOM 621 C CA . GLY A 1 87 ? -3.225 -0.402 5.661 1.00 92.06 87 GLY A CA 1
ATOM 622 C C . GLY A 1 87 ? -4.337 -0.560 6.671 1.00 92.06 87 GLY A C 1
ATOM 623 O O . GLY A 1 87 ? -4.800 -1.657 6.983 1.00 92.06 87 GLY A O 1
ATOM 624 N N . GLY A 1 88 ? -4.752 0.577 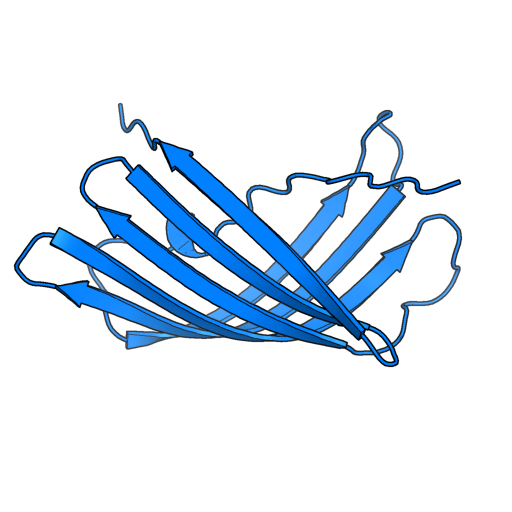7.205 1.00 89.88 88 GLY A N 1
ATOM 625 C CA . GLY A 1 88 ? -5.842 0.641 8.151 1.00 89.88 88 GLY A CA 1
ATOM 626 C C . GLY A 1 88 ? -6.393 2.043 8.316 1.00 89.88 88 GLY A C 1
ATOM 627 O O . GLY A 1 88 ? -5.817 3.035 7.860 1.00 89.88 88 GLY A O 1
ATOM 628 N N . SER A 1 89 ? -7.532 2.111 8.985 1.00 90.19 89 SER A N 1
ATOM 629 C CA . SER A 1 89 ? -8.236 3.350 9.267 1.00 90.19 89 SER A CA 1
ATOM 630 C C . SER A 1 89 ? -8.868 3.332 10.643 1.00 90.19 89 SER A C 1
ATOM 632 O O . SER A 1 89 ? -9.154 2.283 11.216 1.00 90.19 89 SER A O 1
ATOM 634 N N . TYR A 1 90 ? -9.155 4.526 11.137 1.00 89.88 90 TYR A N 1
ATOM 635 C CA . TYR A 1 90 ? -10.000 4.729 12.297 1.00 89.88 90 TYR A CA 1
ATOM 636 C C . TYR A 1 90 ? -10.713 6.070 12.163 1.00 89.88 90 TYR A C 1
ATOM 638 O O . TYR A 1 90 ? -10.067 7.092 11.902 1.00 89.88 90 TYR A O 1
ATOM 646 N N . ASP A 1 91 ? -12.033 6.069 12.357 1.00 88.50 91 ASP A N 1
ATOM 647 C CA . ASP A 1 91 ? -12.877 7.245 12.130 1.00 88.50 91 ASP A CA 1
ATOM 648 C C . ASP A 1 91 ? -12.632 7.811 10.711 1.00 88.50 91 ASP A C 1
ATOM 650 O O . ASP A 1 91 ? -12.843 7.122 9.713 1.00 88.50 91 ASP A O 1
ATOM 654 N N . LYS A 1 92 ? -12.127 9.041 10.595 1.00 87.88 92 LYS A N 1
ATOM 655 C CA . LYS A 1 92 ? -11.791 9.685 9.317 1.00 87.88 92 LYS A CA 1
ATOM 656 C C . LYS A 1 92 ? -10.344 9.493 8.872 1.00 87.88 92 LYS A C 1
ATOM 658 O O . LYS A 1 92 ? -9.999 9.912 7.770 1.00 87.88 92 LYS A O 1
ATOM 663 N N . PHE A 1 93 ? -9.480 8.951 9.721 1.00 91.38 93 PHE A N 1
ATOM 664 C CA . PHE A 1 93 ? -8.047 8.846 9.457 1.00 91.38 93 PHE A CA 1
ATOM 665 C C . PHE A 1 93 ? -7.723 7.513 8.797 1.00 91.38 93 PHE A C 1
ATOM 667 O O . PHE A 1 93 ? -8.275 6.486 9.181 1.00 91.38 93 PHE A O 1
ATOM 674 N N . TYR A 1 94 ? -6.794 7.515 7.846 1.00 90.19 94 TYR A N 1
ATOM 675 C CA . TYR A 1 94 ? -6.277 6.289 7.247 1.00 90.19 94 TYR A CA 1
ATOM 676 C C . TYR A 1 94 ? -4.771 6.376 7.018 1.00 90.19 94 TYR A C 1
ATOM 678 O O . TYR A 1 94 ? -4.209 7.465 6.876 1.00 90.19 94 TYR A O 1
ATOM 686 N N . GLY A 1 95 ? -4.133 5.213 6.974 1.00 90.38 95 GLY A N 1
ATOM 687 C CA . GLY A 1 95 ? -2.720 5.057 6.673 1.00 90.38 95 GLY A CA 1
ATOM 688 C C . GLY A 1 95 ? -2.442 3.723 5.996 1.00 90.38 95 GLY A C 1
ATOM 689 O O . GLY A 1 95 ? -3.183 2.758 6.167 1.00 90.38 95 GLY A O 1
ATOM 690 N N . GLU A 1 96 ? -1.374 3.680 5.216 1.00 92.06 96 GLU A N 1
ATOM 691 C CA . GLU A 1 96 ? -0.954 2.507 4.463 1.00 92.06 96 GLU A CA 1
ATOM 692 C C . GLU A 1 96 ? 0.552 2.546 4.209 1.00 92.06 96 GLU A C 1
ATOM 694 O O . GLU A 1 96 ? 1.136 3.614 4.008 1.00 92.06 96 GLU A O 1
ATOM 699 N N . ILE A 1 97 ? 1.152 1.361 4.206 1.00 94.81 97 ILE A N 1
ATOM 700 C CA . ILE A 1 97 ? 2.508 1.094 3.743 1.00 94.81 97 ILE A CA 1
ATOM 701 C C . ILE A 1 97 ? 2.395 0.172 2.531 1.00 94.81 97 ILE A C 1
ATOM 703 O O . ILE A 1 97 ? 1.651 -0.812 2.564 1.00 94.81 97 ILE A O 1
ATOM 707 N N . SER A 1 98 ? 3.154 0.479 1.488 1.00 92.31 98 SER A N 1
ATOM 708 C CA . SER A 1 98 ? 3.295 -0.353 0.301 1.00 92.31 98 SER A CA 1
ATOM 709 C C . SER A 1 98 ? 4.756 -0.714 0.066 1.00 92.31 98 SER A C 1
ATOM 711 O O . SER A 1 98 ? 5.662 0.006 0.487 1.00 92.31 98 SER A O 1
ATOM 713 N N . GLY A 1 99 ? 4.994 -1.838 -0.596 1.00 95.38 99 GLY A N 1
ATOM 714 C CA . GLY A 1 99 ? 6.319 -2.237 -1.052 1.00 95.38 99 GLY A CA 1
ATOM 715 C C . GLY A 1 99 ? 6.212 -2.933 -2.396 1.00 95.38 99 GLY A C 1
ATOM 716 O O . GLY A 1 99 ? 5.367 -3.815 -2.546 1.00 95.38 99 GLY A O 1
ATOM 717 N N . VAL A 1 100 ? 7.053 -2.550 -3.353 1.00 95.31 100 VAL A N 1
ATOM 718 C CA . VAL A 1 100 ? 7.178 -3.232 -4.645 1.00 95.31 100 VAL A CA 1
ATOM 719 C C . VAL A 1 100 ? 8.601 -3.749 -4.822 1.00 95.31 100 VAL A C 1
ATOM 721 O O . VAL A 1 100 ? 9.566 -3.071 -4.472 1.00 95.31 100 VAL A O 1
ATOM 724 N N . THR A 1 101 ? 8.748 -4.983 -5.296 1.00 94.44 101 THR A N 1
ATOM 725 C CA . THR A 1 101 ? 10.066 -5.540 -5.626 1.00 94.44 101 THR A CA 1
ATOM 726 C C . THR A 1 101 ? 10.656 -4.815 -6.825 1.00 94.44 101 THR A C 1
ATOM 728 O O . THR A 1 101 ? 9.936 -4.594 -7.791 1.00 94.44 101 THR A O 1
ATOM 731 N N . ASN A 1 102 ? 11.953 -4.535 -6.801 1.00 89.69 102 ASN A N 1
ATOM 732 C CA . ASN A 1 102 ? 12.657 -3.915 -7.916 1.00 89.69 102 ASN A CA 1
ATOM 733 C C . ASN A 1 102 ? 14.067 -4.503 -8.006 1.00 89.69 102 ASN A C 1
ATOM 735 O O . ASN A 1 102 ? 14.922 -4.181 -7.184 1.00 89.69 102 ASN A O 1
ATOM 739 N N . ASP A 1 103 ? 14.296 -5.404 -8.962 1.00 85.62 103 ASP A N 1
ATOM 740 C CA . ASP A 1 103 ? 15.548 -6.148 -9.132 1.00 85.62 103 ASP A CA 1
ATOM 741 C C . ASP A 1 103 ? 16.076 -6.789 -7.829 1.00 85.62 103 ASP A C 1
ATOM 743 O O . ASP A 1 103 ? 15.709 -7.909 -7.473 1.00 85.62 103 ASP A O 1
ATOM 747 N N . SER A 1 104 ? 16.975 -6.092 -7.125 1.00 89.50 104 SER A N 1
ATOM 748 C CA . SER A 1 104 ? 17.613 -6.536 -5.875 1.00 89.50 104 SER A CA 1
ATOM 749 C C . SER A 1 104 ? 17.138 -5.781 -4.628 1.00 89.50 104 SER A C 1
ATOM 751 O O . SER A 1 104 ? 17.582 -6.098 -3.524 1.00 89.50 104 SER A O 1
ATOM 753 N N . ASP A 1 105 ? 16.244 -4.811 -4.793 1.00 92.44 105 ASP A N 1
ATOM 754 C CA . ASP A 1 105 ? 15.753 -3.906 -3.762 1.00 92.44 105 ASP A CA 1
ATOM 755 C C . ASP A 1 105 ? 14.221 -3.998 -3.609 1.00 92.44 105 ASP A C 1
ATOM 757 O O . ASP A 1 105 ? 13.517 -4.693 -4.349 1.00 92.44 105 ASP A O 1
ATOM 761 N N . ILE A 1 106 ? 13.698 -3.309 -2.592 1.00 92.00 106 ILE A N 1
ATOM 762 C CA . ILE A 1 106 ? 12.260 -3.096 -2.404 1.00 92.00 106 ILE A CA 1
ATOM 763 C C . ILE A 1 106 ? 12.021 -1.595 -2.312 1.00 92.00 106 ILE A C 1
ATOM 765 O O . ILE A 1 106 ? 12.536 -0.934 -1.403 1.00 92.00 106 ILE A O 1
ATOM 769 N N . ASP A 1 107 ? 11.197 -1.082 -3.217 1.00 92.56 107 ASP A N 1
ATOM 770 C CA . ASP A 1 107 ? 10.746 0.300 -3.204 1.00 92.56 107 ASP A CA 1
ATOM 771 C C . ASP A 1 107 ? 9.559 0.428 -2.247 1.00 92.56 107 ASP A C 1
ATOM 773 O O . ASP A 1 107 ? 8.464 -0.083 -2.494 1.00 92.56 107 ASP A O 1
ATOM 777 N N . TRP A 1 108 ? 9.790 1.100 -1.119 1.00 93.06 108 TRP A N 1
ATOM 778 C CA . TRP A 1 108 ? 8.784 1.306 -0.080 1.00 93.06 108 TRP A CA 1
ATOM 779 C C . TRP A 1 108 ? 8.022 2.616 -0.278 1.00 93.06 108 TRP A C 1
ATOM 781 O O . TRP A 1 108 ? 8.613 3.679 -0.477 1.00 93.06 108 TRP A O 1
ATOM 791 N N . GLY A 1 109 ? 6.703 2.549 -0.132 1.00 90.94 109 GLY A N 1
ATOM 792 C CA . GLY A 1 109 ? 5.796 3.686 -0.101 1.00 90.94 109 GLY A CA 1
ATOM 793 C C . GLY A 1 109 ? 5.053 3.772 1.228 1.00 90.94 109 GLY A C 1
ATOM 794 O O . GLY A 1 109 ? 4.815 2.775 1.907 1.00 90.94 109 GLY A O 1
ATOM 795 N N . ALA A 1 110 ? 4.666 4.984 1.612 1.00 91.62 110 ALA A N 1
ATOM 796 C CA . ALA A 1 110 ? 3.747 5.199 2.719 1.00 91.62 110 ALA A CA 1
ATOM 797 C C . ALA A 1 110 ? 2.794 6.341 2.380 1.00 91.62 110 ALA A C 1
ATOM 799 O O . ALA A 1 110 ? 3.213 7.378 1.858 1.00 91.62 110 ALA A O 1
ATOM 800 N N . LYS A 1 111 ? 1.514 6.168 2.708 1.00 88.12 111 LYS A N 1
ATOM 801 C CA . LYS A 1 111 ? 0.497 7.213 2.582 1.00 88.12 111 LYS A CA 1
ATOM 802 C C . LYS A 1 111 ? -0.336 7.299 3.850 1.00 88.12 111 LYS A C 1
ATOM 804 O O . LYS A 1 111 ? -0.601 6.299 4.507 1.00 88.12 111 LYS A O 1
ATOM 809 N N . ALA A 1 112 ? -0.749 8.510 4.192 1.00 91.25 112 ALA A N 1
ATOM 810 C CA . ALA A 1 112 ? -1.666 8.772 5.289 1.00 91.25 112 ALA A CA 1
ATOM 811 C C . ALA A 1 112 ? -2.562 9.953 4.929 1.00 91.25 112 ALA A C 1
ATOM 813 O O . ALA A 1 112 ? -2.148 10.856 4.199 1.00 91.25 112 ALA A O 1
ATOM 814 N N . GLY A 1 113 ? -3.788 9.960 5.438 1.00 88.50 113 GLY A N 1
ATOM 815 C CA . GLY A 1 113 ? -4.742 11.000 5.092 1.00 88.50 113 GLY A CA 1
ATOM 816 C C . GLY A 1 113 ? -5.993 11.014 5.951 1.00 88.50 113 GLY A C 1
ATOM 817 O O . GLY A 1 113 ? -6.143 10.261 6.914 1.00 88.50 113 GLY A O 1
ATOM 818 N N . VAL A 1 114 ? -6.891 11.923 5.579 1.00 89.62 114 VAL A N 1
ATOM 819 C CA . VAL A 1 114 ? -8.186 12.131 6.226 1.00 89.62 114 VAL A CA 1
ATOM 820 C C . VAL A 1 114 ? -9.279 12.120 5.161 1.00 89.62 114 VAL A C 1
ATOM 822 O O . VAL A 1 114 ? -9.155 12.814 4.152 1.00 89.62 114 VAL A O 1
ATOM 825 N N . LYS A 1 115 ? -10.348 11.350 5.378 1.00 84.25 115 LYS A N 1
ATOM 826 C CA . LYS A 1 115 ? -11.524 11.270 4.501 1.00 84.25 115 LYS A CA 1
ATOM 827 C C . LYS A 1 115 ? -12.672 12.097 5.086 1.00 84.25 115 LYS A C 1
ATOM 829 O O . LYS A 1 115 ? -13.091 11.863 6.215 1.00 84.25 115 LYS A O 1
ATOM 834 N N . PHE A 1 116 ? -13.200 13.041 4.309 1.00 83.44 116 PHE A N 1
ATOM 835 C CA . PHE A 1 116 ? -14.413 13.792 4.649 1.00 83.44 116 PHE A CA 1
ATOM 836 C C . PHE A 1 116 ? -15.579 13.278 3.798 1.00 83.44 116 PHE A C 1
ATOM 838 O O . PHE A 1 116 ? -15.444 13.174 2.580 1.00 83.44 116 PHE A O 1
ATOM 845 N N . VAL A 1 117 ? -16.703 12.945 4.436 1.00 78.44 117 VAL A N 1
ATOM 846 C CA . VAL A 1 117 ? -17.944 12.514 3.774 1.00 78.44 117 VAL A CA 1
ATOM 847 C C . VAL A 1 117 ? -18.999 13.590 4.037 1.00 78.44 117 VAL A C 1
ATOM 849 O O . VAL A 1 117 ? -19.200 13.957 5.196 1.00 78.44 117 VAL A O 1
ATOM 852 N N . PHE A 1 118 ? -19.606 14.120 2.972 1.00 84.31 118 PHE A N 1
ATOM 853 C CA . PHE A 1 118 ? -20.606 15.195 3.004 1.00 84.31 118 PHE A CA 1
ATOM 854 C C . PHE A 1 118 ? -21.954 14.692 2.495 1.00 84.31 118 PHE A C 1
ATOM 856 O O . PHE A 1 118 ? -21.938 13.863 1.555 1.00 84.31 118 PHE A O 1
#

Secondary structure (DSSP, 8-state):
------------GGGT--TT--EEEEEEEEEEE-TTSS--EEEEEEEEEEEEE-TTSEEEEEEEEEEEEEETT-SS---EEEEEEEEEEETTEEEEEEEEEETTEEEEEEEEEE----

pLDDT: mean 81.96, std 17.9, range [32.94, 96.88]

Foldseek 3Di:
DDPPPPQPPPPDVVVVPDQPDQFKDWDWDKDFHQPPPDTFKMKTWIKIKGWHADPQQKTWMKIKGWMWMDGPPDPDIDDIKIKIKIWIDHDFKIKMKMWIDDDPDIDIDIDIDGDDDD